Protein AF-A0A7L9C652-F1 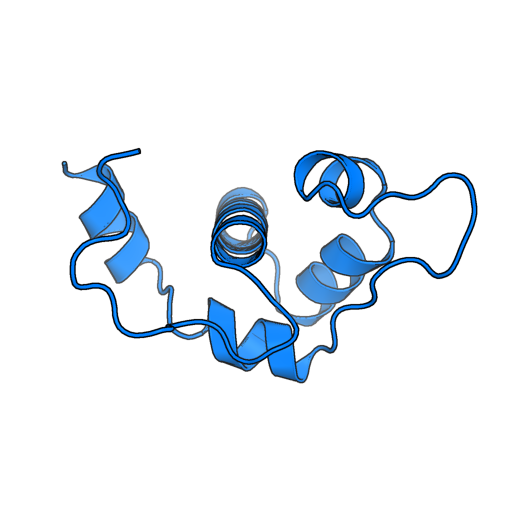(afdb_monomer_lite)

Radius of gyration: 13.55 Å; chains: 1; bounding box: 38×34×27 Å

Structure (mmCIF, N/CA/C/O backbone):
data_AF-A0A7L9C652-F1
#
_entry.id   AF-A0A7L9C652-F1
#
loop_
_atom_site.group_PDB
_atom_site.id
_atom_site.type_symbol
_atom_site.label_atom_id
_atom_site.label_alt_id
_atom_site.label_comp_id
_atom_site.label_asym_id
_atom_site.label_entity_id
_atom_site.label_seq_id
_atom_site.pdbx_PDB_ins_code
_atom_site.Cartn_x
_atom_site.Cartn_y
_atom_site.Cartn_z
_atom_site.occupancy
_atom_site.B_iso_or_equiv
_atom_site.auth_seq_id
_atom_site.auth_comp_id
_atom_site.auth_asym_id
_atom_site.auth_atom_id
_atom_site.pdbx_PDB_model_num
ATOM 1 N N . MET A 1 1 ? -6.646 23.149 -6.796 1.00 35.69 1 MET A N 1
ATOM 2 C CA . MET A 1 1 ? -7.592 22.029 -6.573 1.00 35.69 1 MET A CA 1
ATOM 3 C C . MET A 1 1 ? -8.107 22.068 -5.136 1.00 35.69 1 MET A C 1
ATOM 5 O O . MET A 1 1 ? -7.310 22.191 -4.217 1.00 35.69 1 MET A O 1
ATOM 9 N N . LYS A 1 2 ? -9.432 22.031 -4.946 1.00 36.09 2 LYS A N 1
ATOM 10 C CA . LYS A 1 2 ? -10.166 22.342 -3.697 1.00 36.09 2 LYS A CA 1
ATOM 11 C C . LYS A 1 2 ? -10.147 21.239 -2.610 1.00 36.09 2 LYS A C 1
ATOM 13 O O . LYS A 1 2 ? -11.005 21.246 -1.741 1.00 36.09 2 LYS A O 1
ATOM 18 N N . VAL A 1 3 ? -9.178 20.318 -2.614 1.00 49.59 3 VAL A N 1
ATOM 19 C CA . VAL A 1 3 ? -9.212 19.105 -1.753 1.00 49.59 3 VAL A CA 1
ATOM 20 C C . VAL A 1 3 ? -8.115 19.077 -0.670 1.00 49.59 3 VAL A C 1
ATOM 22 O O . VAL A 1 3 ? -7.960 18.091 0.040 1.00 49.59 3 VAL A O 1
ATOM 25 N N . THR A 1 4 ? -7.350 20.157 -0.480 1.00 46.09 4 THR A N 1
ATOM 26 C CA . THR A 1 4 ? -6.232 20.173 0.494 1.00 46.09 4 THR A CA 1
ATOM 27 C C . THR A 1 4 ? -6.372 21.190 1.625 1.00 46.09 4 THR A C 1
ATOM 29 O O . THR A 1 4 ? -5.517 21.245 2.508 1.00 46.09 4 THR A O 1
ATOM 32 N N . LYS A 1 5 ? -7.446 21.986 1.664 1.00 31.84 5 LYS A N 1
ATOM 33 C CA . LYS A 1 5 ? -7.598 23.026 2.689 1.00 31.84 5 LYS A CA 1
ATOM 34 C C . LYS A 1 5 ? -8.100 22.405 4.002 1.00 31.84 5 LYS A C 1
ATOM 36 O O . LYS A 1 5 ? -9.291 22.179 4.158 1.00 31.84 5 LYS A O 1
ATOM 41 N N . GLY A 1 6 ? -7.176 22.107 4.922 1.00 43.75 6 GLY A N 1
ATOM 42 C CA . GLY A 1 6 ? -7.477 21.702 6.307 1.00 43.75 6 GLY A CA 1
ATOM 43 C C . GLY A 1 6 ? -7.174 20.247 6.682 1.00 43.75 6 GLY A C 1
ATOM 44 O O . GLY A 1 6 ? -7.325 19.885 7.846 1.00 43.75 6 GLY A O 1
ATOM 45 N N . LYS A 1 7 ? -6.707 19.403 5.752 1.00 49.38 7 LYS A N 1
ATOM 46 C CA . LYS A 1 7 ? -6.301 18.032 6.100 1.00 49.38 7 LYS A CA 1
ATOM 47 C C . LYS A 1 7 ? -4.922 18.055 6.770 1.00 49.38 7 LYS A C 1
ATOM 49 O O . LYS A 1 7 ? -3.953 18.518 6.168 1.00 49.38 7 LYS A O 1
ATOM 54 N N . LYS A 1 8 ? -4.821 17.546 8.010 1.00 49.16 8 LYS A N 1
ATOM 55 C CA . LYS A 1 8 ? -3.525 17.196 8.626 1.00 49.16 8 LYS A CA 1
ATOM 56 C C . LYS A 1 8 ? -2.758 16.344 7.612 1.00 49.16 8 LYS A C 1
ATOM 58 O O . LYS A 1 8 ? -3.375 15.469 7.005 1.00 49.16 8 LYS A O 1
ATOM 63 N N . LYS A 1 9 ? -1.452 16.589 7.424 1.00 47.72 9 LYS A N 1
ATOM 64 C CA . LYS A 1 9 ? -0.559 15.695 6.664 1.00 47.72 9 LYS A CA 1
ATOM 65 C C . LYS A 1 9 ? -0.702 14.286 7.251 1.00 47.72 9 LYS A C 1
ATOM 67 O O . LYS A 1 9 ? -0.099 13.971 8.270 1.00 47.72 9 LYS A O 1
ATOM 72 N N . THR A 1 10 ? -1.586 13.493 6.669 1.00 49.19 10 THR A N 1
ATOM 73 C CA . THR A 1 10 ? -1.945 12.147 7.104 1.00 49.19 10 THR A CA 1
ATOM 74 C C . THR A 1 10 ? -1.387 11.245 6.024 1.00 49.19 10 THR A C 1
ATOM 76 O O . THR A 1 10 ? -1.903 11.165 4.916 1.00 49.19 10 THR A O 1
ATOM 79 N N . GLY A 1 11 ? -0.198 10.741 6.326 1.00 43.78 11 GLY A N 1
ATOM 80 C CA . GLY A 1 11 ? 0.698 10.048 5.416 1.00 43.78 11 GLY A CA 1
ATOM 81 C C . GLY A 1 11 ? 2.107 10.200 5.967 1.00 43.78 11 GLY A C 1
ATOM 82 O O . GLY A 1 11 ? 2.724 11.260 5.835 1.00 43.78 11 GLY A O 1
ATOM 83 N N . ARG A 1 12 ? 2.601 9.170 6.663 1.00 44.59 12 ARG A N 1
ATOM 84 C CA . ARG A 1 12 ? 4.034 9.063 6.968 1.00 44.59 12 ARG A CA 1
ATOM 85 C C . ARG A 1 12 ? 4.784 9.058 5.628 1.00 44.59 12 ARG A C 1
ATOM 87 O O . ARG A 1 12 ? 4.320 8.432 4.677 1.00 44.59 12 ARG A O 1
ATOM 94 N N . TYR A 1 13 ? 5.915 9.767 5.549 1.00 46.78 13 TYR A N 1
ATOM 95 C CA . TYR A 1 13 ? 6.794 9.777 4.371 1.00 46.78 13 TYR A CA 1
ATOM 96 C C . TYR A 1 13 ? 7.031 8.329 3.897 1.00 46.78 13 TYR A C 1
ATOM 98 O O . TYR A 1 13 ? 7.662 7.555 4.608 1.00 46.78 13 TYR A O 1
ATOM 106 N N . GLY A 1 14 ? 6.459 7.947 2.749 1.00 59.06 14 GLY A N 1
ATOM 107 C CA . GLY A 1 14 ? 6.553 6.585 2.203 1.00 59.06 14 GLY A CA 1
ATOM 108 C C . GLY A 1 14 ? 5.296 6.095 1.475 1.00 59.06 14 GLY A C 1
ATOM 109 O O . GLY A 1 14 ? 5.411 5.464 0.426 1.00 59.06 14 GLY A O 1
ATOM 110 N N . MET A 1 15 ? 4.093 6.443 1.942 1.00 74.31 15 MET A N 1
ATOM 111 C CA . MET A 1 15 ? 2.825 5.995 1.339 1.00 74.31 15 MET A CA 1
ATOM 112 C C . MET A 1 15 ? 1.825 7.157 1.294 1.00 74.31 15 MET A C 1
ATOM 114 O O . MET A 1 15 ? 1.520 7.751 2.325 1.00 74.31 15 MET A O 1
ATOM 118 N N . ASP A 1 16 ? 1.370 7.533 0.095 1.00 81.75 16 ASP A N 1
ATOM 119 C CA . ASP A 1 16 ? 0.352 8.583 -0.054 1.00 81.75 16 ASP A CA 1
ATOM 120 C C . ASP A 1 16 ? -1.071 7.998 0.017 1.00 81.75 16 ASP A C 1
ATOM 122 O O . ASP A 1 16 ? -1.265 6.783 -0.043 1.00 81.75 16 ASP A O 1
ATOM 126 N N . LEU A 1 17 ? -2.072 8.877 0.131 1.00 83.38 17 LEU A N 1
ATOM 127 C CA . LEU A 1 17 ? -3.484 8.491 0.229 1.00 83.38 17 LEU A CA 1
ATOM 128 C C . LEU A 1 17 ? -3.969 7.641 -0.956 1.00 83.38 17 LEU A C 1
ATOM 130 O O . LEU A 1 17 ? -4.869 6.825 -0.776 1.00 83.38 17 LEU A O 1
ATOM 134 N N . TRP A 1 18 ? -3.392 7.819 -2.147 1.00 89.12 18 TRP A N 1
ATOM 135 C CA . TRP A 1 18 ? -3.757 7.039 -3.326 1.00 89.12 18 TRP A CA 1
ATOM 136 C C . TRP A 1 18 ? -3.315 5.582 -3.182 1.00 89.12 18 TRP A C 1
ATOM 138 O O . TRP A 1 18 ? -4.128 4.680 -3.368 1.00 89.12 18 TRP A O 1
ATOM 148 N N . HIS A 1 19 ? -2.072 5.343 -2.756 1.00 90.12 19 HIS A N 1
ATOM 149 C CA . HIS A 1 19 ? -1.586 3.985 -2.481 1.00 90.12 19 HIS A CA 1
ATOM 150 C C . HIS A 1 19 ? -2.450 3.281 -1.429 1.00 90.12 19 HIS A C 1
ATOM 152 O O . HIS A 1 19 ? -2.822 2.123 -1.604 1.00 90.12 19 HIS A O 1
ATOM 158 N N . ILE A 1 20 ? -2.798 3.998 -0.354 1.00 88.12 20 ILE A N 1
ATOM 159 C CA . ILE A 1 20 ? -3.634 3.468 0.729 1.00 88.12 20 ILE A CA 1
ATOM 160 C C . ILE A 1 20 ? -5.008 3.057 0.190 1.00 88.12 20 ILE A C 1
ATOM 162 O O . ILE A 1 20 ? -5.477 1.959 0.488 1.00 88.12 20 ILE A O 1
ATOM 166 N N . LEU A 1 21 ? -5.636 3.905 -0.629 1.00 87.69 21 LEU A N 1
ATOM 167 C CA . LEU A 1 21 ? -6.934 3.618 -1.237 1.00 87.69 21 LEU A CA 1
ATOM 168 C C . LEU A 1 21 ? -6.880 2.368 -2.122 1.00 87.69 21 LEU A C 1
ATOM 170 O O . LEU A 1 21 ? -7.688 1.459 -1.943 1.00 87.69 21 LEU A O 1
ATOM 174 N N . VAL A 1 22 ? -5.915 2.306 -3.044 1.00 91.44 22 VAL A N 1
ATOM 175 C CA . VAL A 1 22 ? -5.773 1.183 -3.983 1.00 91.44 22 VAL A CA 1
ATOM 176 C C . VAL A 1 22 ? -5.564 -0.128 -3.228 1.00 91.44 22 VAL A C 1
ATOM 178 O O . VAL A 1 22 ? -6.290 -1.089 -3.471 1.00 91.44 22 VAL A O 1
ATOM 181 N N . LEU A 1 23 ? -4.630 -0.168 -2.274 1.00 91.69 23 LEU A N 1
ATOM 182 C CA . LEU A 1 23 ? -4.364 -1.381 -1.498 1.00 91.69 23 LEU A CA 1
ATOM 183 C C . LEU A 1 23 ? -5.551 -1.772 -0.605 1.00 91.69 23 LEU A C 1
ATOM 185 O O . LEU A 1 23 ? -5.810 -2.957 -0.431 1.00 91.69 23 LEU A O 1
ATOM 189 N N . SER A 1 24 ? -6.320 -0.812 -0.089 1.00 88.88 24 SER A N 1
ATOM 190 C CA . SER A 1 24 ? -7.529 -1.122 0.691 1.00 88.88 24 SER A CA 1
ATOM 191 C C . SER A 1 24 ? -8.621 -1.756 -0.173 1.00 88.88 24 SER A C 1
ATOM 193 O O . SER A 1 24 ? -9.239 -2.734 0.242 1.00 88.88 24 SER A O 1
ATOM 195 N N . VAL A 1 25 ? -8.819 -1.258 -1.400 1.00 89.94 25 VAL A N 1
ATOM 196 C CA . VAL A 1 25 ? -9.763 -1.855 -2.360 1.00 89.94 25 VAL A CA 1
ATOM 197 C C . VAL A 1 25 ? -9.307 -3.249 -2.787 1.00 89.94 25 VAL A C 1
ATOM 199 O O . VAL A 1 25 ? -10.126 -4.159 -2.844 1.00 89.94 25 VAL A O 1
ATOM 202 N N . VAL A 1 26 ? -8.010 -3.444 -3.044 1.00 92.12 26 VAL A N 1
ATOM 203 C CA . VAL A 1 26 ? -7.443 -4.764 -3.373 1.00 92.12 26 VAL A CA 1
ATOM 204 C C . VAL A 1 26 ? -7.645 -5.748 -2.219 1.00 92.12 26 VAL A C 1
ATOM 206 O O . VAL A 1 26 ? -8.072 -6.875 -2.456 1.00 92.12 26 VAL A O 1
ATOM 209 N N . ARG A 1 27 ? -7.385 -5.318 -0.977 1.00 90.56 27 ARG A N 1
ATOM 210 C CA . ARG A 1 27 ? -7.613 -6.123 0.229 1.00 90.56 27 ARG A CA 1
ATOM 211 C C . ARG A 1 27 ? -9.067 -6.573 0.326 1.00 90.56 27 ARG A C 1
ATOM 213 O O . ARG A 1 27 ? -9.306 -7.765 0.468 1.00 90.56 27 ARG A O 1
ATOM 220 N N . LEU A 1 28 ? -10.011 -5.634 0.222 1.00 87.12 28 LEU A N 1
ATOM 221 C CA . LEU A 1 28 ? -11.443 -5.917 0.331 1.00 87.12 28 LEU A CA 1
ATOM 222 C C . LEU A 1 28 ? -11.945 -6.790 -0.829 1.00 87.12 28 LEU A C 1
ATOM 224 O O . LEU A 1 28 ? -12.689 -7.738 -0.615 1.00 87.12 28 LEU A O 1
ATOM 228 N N . GLY A 1 29 ? -11.545 -6.472 -2.061 1.00 87.88 29 GLY A N 1
ATOM 229 C CA . GLY A 1 29 ? -12.039 -7.149 -3.259 1.00 87.88 29 GLY A CA 1
ATOM 230 C C . GLY A 1 29 ? -11.502 -8.569 -3.443 1.00 87.88 29 GLY A C 1
ATOM 231 O O . GLY A 1 29 ? -12.160 -9.380 -4.089 1.00 87.88 29 GLY A O 1
ATOM 232 N N . LEU A 1 30 ? -10.320 -8.870 -2.899 1.00 89.19 30 LEU A N 1
ATOM 233 C CA . LEU A 1 30 ? -9.671 -10.181 -3.018 1.00 89.19 30 LEU A CA 1
ATOM 234 C C . LEU A 1 30 ? -9.608 -10.957 -1.697 1.00 89.19 30 LEU A C 1
ATOM 236 O O . LEU A 1 30 ? -8.992 -12.022 -1.671 1.00 89.19 30 LEU A O 1
ATOM 240 N N . ASP A 1 31 ? -10.190 -10.415 -0.622 1.00 87.12 31 ASP A N 1
ATOM 241 C CA . ASP A 1 31 ? -10.065 -10.931 0.748 1.00 87.12 31 ASP A CA 1
ATOM 242 C C . ASP A 1 31 ? -8.598 -11.247 1.116 1.00 87.12 31 ASP A C 1
ATOM 244 O O . ASP A 1 31 ? -8.239 -12.323 1.597 1.00 87.12 31 ASP A O 1
ATOM 248 N N . ALA A 1 32 ? -7.694 -10.325 0.765 1.00 89.56 32 ALA A N 1
ATOM 249 C CA . ALA A 1 32 ? -6.257 -10.545 0.893 1.00 89.56 32 ALA A CA 1
ATOM 250 C C . ALA A 1 32 ? -5.774 -10.264 2.324 1.00 89.56 32 ALA A C 1
ATOM 252 O O . ALA A 1 32 ? -6.045 -9.206 2.897 1.00 89.56 32 ALA A O 1
ATOM 253 N N . ASP A 1 33 ? -4.977 -11.174 2.883 1.00 91.19 33 ASP A N 1
ATOM 254 C CA . ASP A 1 33 ? -4.215 -10.898 4.100 1.00 91.19 33 ASP A CA 1
ATOM 255 C C . ASP A 1 33 ? -3.070 -9.895 3.842 1.00 91.19 33 ASP A C 1
ATOM 257 O O . ASP A 1 33 ? -2.804 -9.475 2.714 1.00 91.19 33 ASP A O 1
ATOM 261 N N . TYR A 1 34 ? -2.397 -9.458 4.910 1.00 91.25 34 TYR A N 1
ATOM 262 C CA . TYR A 1 34 ? -1.329 -8.459 4.798 1.00 91.25 34 TYR A CA 1
ATOM 263 C C . TYR A 1 34 ? -0.101 -8.957 4.027 1.00 91.25 34 TYR A C 1
ATOM 265 O O . TYR A 1 34 ? 0.561 -8.133 3.399 1.00 91.25 34 TYR A O 1
ATOM 273 N N . ASP A 1 35 ? 0.187 -10.258 4.062 1.00 92.94 35 ASP A N 1
ATOM 274 C CA . ASP A 1 35 ? 1.356 -10.828 3.390 1.00 92.94 35 ASP A CA 1
ATOM 275 C C . ASP A 1 35 ? 1.118 -10.847 1.872 1.00 92.94 35 ASP A C 1
ATOM 277 O O . ASP A 1 35 ? 1.946 -10.366 1.096 1.00 92.94 35 ASP A O 1
ATOM 281 N N . ARG A 1 36 ? -0.078 -11.271 1.441 1.00 94.00 36 ARG A N 1
ATOM 282 C CA . ARG A 1 36 ? -0.532 -11.142 0.047 1.00 94.00 36 ARG A CA 1
ATOM 283 C C . ARG A 1 36 ? -0.580 -9.694 -0.413 1.00 94.00 36 ARG A C 1
ATOM 285 O O . ARG A 1 36 ? -0.252 -9.398 -1.558 1.00 94.00 36 ARG A O 1
ATOM 292 N N . LEU A 1 37 ? -0.995 -8.782 0.460 1.00 93.81 37 LEU A N 1
ATOM 293 C CA . LEU A 1 37 ? -1.099 -7.371 0.110 1.00 93.81 37 LEU A CA 1
ATOM 294 C C . LEU A 1 37 ? 0.274 -6.714 -0.091 1.00 93.81 37 LEU A C 1
ATOM 296 O O . LEU A 1 37 ? 0.411 -5.858 -0.966 1.00 93.81 37 LEU A O 1
ATOM 300 N N . GLU A 1 38 ? 1.287 -7.124 0.677 1.00 94.75 38 GLU A N 1
ATOM 301 C CA . GLU A 1 38 ? 2.679 -6.727 0.442 1.00 94.75 38 GLU A CA 1
ATOM 302 C C . GLU A 1 38 ? 3.196 -7.267 -0.894 1.00 94.75 38 GLU A C 1
ATOM 304 O O . GLU A 1 38 ? 3.761 -6.496 -1.677 1.00 94.75 38 GLU A O 1
ATOM 309 N N . ASP A 1 39 ? 2.948 -8.545 -1.192 1.00 95.31 39 ASP A N 1
ATOM 310 C CA . ASP A 1 39 ? 3.329 -9.143 -2.475 1.00 95.31 39 ASP A CA 1
ATOM 311 C C . ASP A 1 39 ? 2.676 -8.401 -3.652 1.00 95.31 39 ASP A C 1
ATOM 313 O O . ASP A 1 39 ? 3.344 -7.995 -4.605 1.00 95.31 39 ASP A O 1
ATOM 317 N N . PHE A 1 40 ? 1.387 -8.082 -3.544 1.00 94.62 40 PHE A N 1
ATOM 318 C CA . PHE A 1 40 ? 0.681 -7.289 -4.545 1.00 94.62 40 PHE A CA 1
ATOM 319 C C . PHE A 1 40 ? 1.245 -5.880 -4.712 1.00 94.62 40 PHE A C 1
ATOM 321 O O . PHE A 1 40 ? 1.414 -5.412 -5.842 1.00 94.62 40 PHE A O 1
ATOM 328 N N . ALA A 1 41 ? 1.568 -5.208 -3.609 1.00 93.38 41 ALA A N 1
ATOM 329 C CA . ALA A 1 41 ? 2.140 -3.871 -3.648 1.00 93.38 41 ALA A CA 1
ATOM 330 C C . ALA A 1 41 ? 3.532 -3.852 -4.302 1.00 93.38 41 ALA A C 1
ATOM 332 O O . ALA A 1 41 ? 3.890 -2.866 -4.952 1.00 93.38 41 ALA A O 1
ATOM 333 N N . ASN A 1 42 ? 4.307 -4.929 -4.141 1.00 93.44 42 ASN A N 1
ATOM 334 C CA . ASN A 1 42 ? 5.710 -4.976 -4.541 1.00 93.44 42 ASN A CA 1
ATOM 335 C C . ASN A 1 42 ? 5.976 -5.709 -5.859 1.00 93.44 42 ASN A C 1
ATOM 337 O O . ASN A 1 42 ? 6.891 -5.300 -6.574 1.00 93.44 42 ASN A O 1
ATOM 341 N N . HIS A 1 43 ? 5.163 -6.698 -6.229 1.00 92.44 43 HIS A N 1
ATOM 342 C CA . HIS A 1 43 ? 5.427 -7.606 -7.351 1.00 92.44 43 HIS A CA 1
ATOM 343 C C . HIS A 1 43 ? 4.296 -7.670 -8.384 1.00 92.44 43 HIS A C 1
ATOM 345 O O . HIS A 1 43 ? 4.545 -7.997 -9.548 1.00 92.44 43 HIS A O 1
ATOM 351 N N . HIS A 1 44 ? 3.061 -7.305 -8.027 1.00 93.94 44 HIS A N 1
ATOM 352 C CA . HIS A 1 44 ? 1.947 -7.388 -8.969 1.00 93.94 44 HIS A CA 1
ATOM 353 C C . HIS A 1 44 ? 1.892 -6.169 -9.901 1.00 93.94 44 HIS A C 1
ATOM 355 O O . HIS A 1 44 ? 1.338 -5.115 -9.575 1.00 93.94 44 HIS A O 1
ATOM 361 N N . LYS A 1 45 ? 2.424 -6.340 -11.115 1.00 91.50 45 LYS A N 1
ATOM 362 C CA . LYS A 1 45 ? 2.608 -5.279 -12.120 1.00 91.50 45 LYS A CA 1
ATOM 363 C C . LYS A 1 45 ? 1.391 -4.372 -12.326 1.00 91.50 45 LYS A C 1
ATOM 365 O O . LYS A 1 45 ? 1.531 -3.156 -12.295 1.00 91.50 45 LYS A O 1
ATOM 370 N N . LEU A 1 46 ? 0.191 -4.935 -12.494 1.00 93.44 46 LEU A N 1
ATOM 371 C CA . LEU A 1 46 ? -1.019 -4.126 -12.711 1.00 93.44 46 LEU A CA 1
ATOM 372 C C 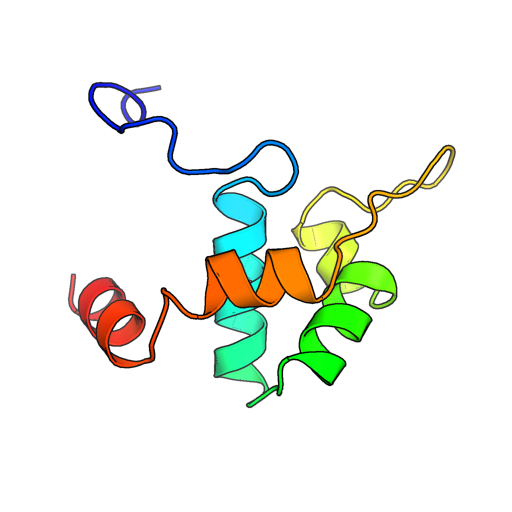. LEU A 1 46 ? -1.352 -3.237 -11.503 1.00 93.44 46 LEU A C 1
ATOM 374 O O . LEU A 1 46 ? -1.746 -2.089 -11.673 1.00 93.44 46 LEU A O 1
ATOM 378 N N . ILE A 1 47 ? -1.149 -3.741 -10.284 1.00 93.12 47 ILE A N 1
ATOM 379 C CA . ILE A 1 47 ? -1.437 -2.998 -9.050 1.00 93.12 47 ILE A CA 1
ATOM 380 C C . ILE A 1 47 ? -0.414 -1.870 -8.898 1.00 93.12 47 ILE A C 1
ATOM 382 O O . ILE A 1 47 ? -0.779 -0.729 -8.615 1.00 93.12 47 ILE A O 1
ATOM 386 N N . ARG A 1 48 ? 0.855 -2.144 -9.213 1.00 92.12 48 ARG A N 1
ATOM 387 C CA . ARG A 1 48 ? 1.917 -1.132 -9.273 1.00 92.12 48 ARG A CA 1
ATOM 388 C C . ARG A 1 48 ? 1.671 -0.061 -10.338 1.00 92.12 48 ARG A C 1
ATOM 390 O O . ARG A 1 48 ? 1.935 1.114 -10.085 1.00 92.12 48 ARG A O 1
ATOM 397 N N . GLN A 1 49 ? 1.131 -0.436 -11.499 1.00 91.25 49 GLN A N 1
ATOM 398 C CA . GLN A 1 49 ? 0.743 0.507 -12.553 1.00 91.25 49 GLN A CA 1
ATOM 399 C C . GLN A 1 49 ? -0.414 1.407 -12.111 1.00 91.25 49 GLN A C 1
ATOM 401 O O . GLN A 1 49 ? -0.327 2.619 -12.288 1.00 91.25 49 GLN A O 1
ATOM 406 N N . ILE A 1 50 ? -1.451 0.847 -11.476 1.00 92.88 50 ILE A N 1
ATOM 407 C CA . ILE A 1 50 ? -2.571 1.623 -10.913 1.00 92.88 50 ILE A CA 1
ATOM 408 C C . ILE A 1 50 ? -2.063 2.601 -9.846 1.00 92.88 50 ILE A C 1
ATOM 410 O O . ILE A 1 50 ? -2.462 3.763 -9.816 1.00 92.88 50 ILE A O 1
ATOM 414 N N . MET A 1 51 ? -1.131 2.163 -8.998 1.00 91.62 51 MET A N 1
ATOM 415 C CA . MET A 1 51 ? -0.485 3.017 -8.000 1.00 91.62 51 MET A CA 1
ATOM 416 C C . MET A 1 51 ? 0.478 4.060 -8.599 1.00 91.62 51 MET A C 1
ATOM 418 O O . MET A 1 51 ? 0.906 4.958 -7.881 1.00 91.62 51 MET A O 1
ATOM 422 N N . GLY A 1 52 ? 0.819 3.975 -9.890 1.00 89.19 52 GLY A N 1
ATOM 423 C CA . GLY A 1 52 ? 1.758 4.892 -10.546 1.00 89.19 52 GLY A CA 1
ATOM 424 C C . GLY A 1 52 ? 3.216 4.717 -10.103 1.00 89.19 52 GLY A C 1
ATOM 425 O O . GLY A 1 52 ? 4.016 5.637 -10.243 1.00 89.19 52 GLY A O 1
ATOM 426 N N . VAL A 1 53 ? 3.560 3.552 -9.547 1.00 88.44 53 VAL A N 1
ATOM 427 C CA . VAL A 1 53 ? 4.896 3.237 -8.999 1.00 88.44 53 VAL A CA 1
ATOM 428 C C . VAL A 1 53 ? 5.645 2.188 -9.807 1.00 88.44 53 VAL A C 1
ATOM 430 O O . VAL A 1 53 ? 6.743 1.764 -9.435 1.00 88.44 53 VAL A O 1
ATOM 433 N N . GLU A 1 54 ? 5.024 1.721 -10.883 1.00 84.50 54 GLU A N 1
ATOM 434 C CA . GLU A 1 54 ? 5.680 0.868 -11.851 1.00 84.50 54 GLU A CA 1
ATOM 435 C C . GLU A 1 54 ? 6.643 1.708 -12.688 1.00 84.50 54 GLU A C 1
ATOM 437 O O . GLU A 1 54 ? 6.233 2.659 -13.355 1.00 84.50 54 GLU A O 1
ATOM 442 N N . THR A 1 55 ? 7.925 1.356 -12.655 1.00 77.19 55 THR A N 1
ATOM 443 C CA . THR A 1 55 ? 8.967 2.035 -13.425 1.00 77.19 55 THR A CA 1
ATOM 444 C C . THR A 1 55 ? 9.564 1.050 -14.427 1.00 77.19 55 THR A C 1
ATOM 446 O O . THR A 1 55 ? 9.786 -0.118 -14.122 1.00 77.19 55 THR A O 1
ATOM 449 N N . THR A 1 56 ? 9.809 1.499 -15.660 1.00 70.94 56 THR A N 1
ATOM 450 C CA . THR A 1 56 ? 10.558 0.702 -16.653 1.00 70.94 56 THR A CA 1
ATOM 451 C C . THR A 1 56 ? 12.071 0.832 -16.443 1.00 70.94 56 THR A C 1
ATOM 453 O O . THR A 1 56 ? 12.829 -0.046 -16.839 1.00 70.94 56 THR A O 1
ATOM 456 N N . PHE A 1 57 ? 12.505 1.920 -15.794 1.00 59.41 57 PHE A N 1
ATOM 457 C CA . PHE A 1 57 ? 13.900 2.245 -15.507 1.00 59.41 57 PHE A CA 1
ATOM 458 C C . PHE A 1 57 ? 14.000 2.925 -14.126 1.00 59.41 57 PHE A C 1
ATOM 460 O O . PHE A 1 57 ? 13.225 3.839 -13.843 1.00 59.41 57 PHE A O 1
ATOM 467 N N . GLY A 1 58 ? 14.953 2.503 -13.283 1.00 62.41 58 GLY A N 1
ATOM 468 C C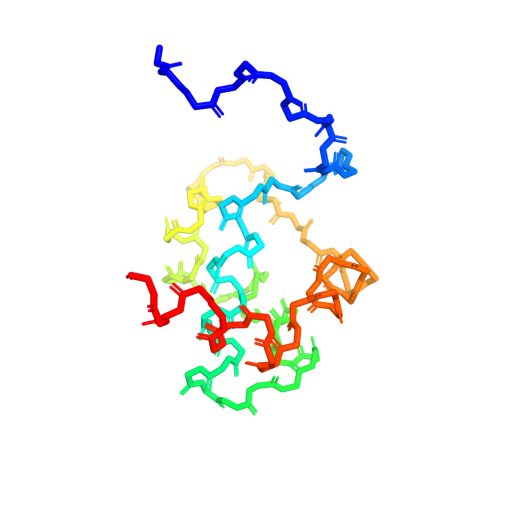A . GLY A 1 58 ? 15.233 3.089 -11.958 1.00 62.41 58 GLY A CA 1
ATOM 469 C C . GLY A 1 58 ? 14.769 2.250 -10.758 1.00 62.41 58 GLY A C 1
ATOM 470 O O . GLY A 1 58 ? 14.201 1.173 -10.927 1.00 62.41 58 GLY A O 1
ATOM 471 N N . GLU A 1 59 ? 15.023 2.742 -9.539 1.00 63.59 59 GLU A N 1
ATOM 472 C CA . GLU A 1 59 ? 14.605 2.077 -8.296 1.00 63.59 59 GLU A CA 1
ATOM 473 C C . GLU A 1 59 ? 13.078 2.083 -8.166 1.00 63.59 59 GLU A C 1
ATOM 475 O O . GLU A 1 59 ? 12.436 3.126 -8.022 1.00 63.59 59 GLU A O 1
ATOM 480 N N . ALA A 1 60 ? 12.486 0.893 -8.240 1.00 73.50 60 ALA A N 1
ATOM 481 C CA . ALA A 1 60 ? 11.062 0.702 -8.043 1.00 73.50 60 ALA A CA 1
ATOM 482 C C . ALA A 1 60 ? 10.698 1.006 -6.584 1.00 73.50 60 ALA A C 1
ATOM 484 O O . ALA A 1 60 ? 11.372 0.562 -5.655 1.00 73.50 60 ALA A O 1
ATOM 485 N N . LYS A 1 61 ? 9.602 1.740 -6.360 1.00 85.69 61 LYS A N 1
ATOM 486 C CA . LYS A 1 61 ? 9.114 1.988 -4.999 1.00 85.69 61 LYS A CA 1
ATOM 487 C C . LYS A 1 61 ? 8.764 0.657 -4.331 1.00 85.69 61 LYS A C 1
ATOM 489 O O . LYS A 1 61 ? 7.973 -0.111 -4.889 1.00 85.69 61 LYS A O 1
ATOM 494 N N . VAL A 1 62 ? 9.337 0.419 -3.154 1.00 89.44 62 VAL A N 1
ATOM 495 C CA . VAL A 1 62 ? 9.073 -0.757 -2.318 1.00 89.44 62 VAL A CA 1
ATOM 496 C C . VAL A 1 62 ? 8.286 -0.324 -1.089 1.00 89.44 62 VAL A C 1
ATOM 498 O O . VAL A 1 62 ? 8.629 0.653 -0.419 1.00 89.44 62 VAL A O 1
ATOM 501 N N . PHE A 1 63 ? 7.219 -1.054 -0.797 1.00 90.56 63 PHE A N 1
ATOM 502 C CA . PHE A 1 63 ? 6.409 -0.877 0.397 1.00 90.56 63 PHE A CA 1
ATOM 503 C C . PHE A 1 63 ? 6.794 -1.939 1.414 1.00 90.56 63 PHE A C 1
ATOM 505 O O . PHE A 1 63 ? 6.809 -3.121 1.095 1.00 90.56 63 PHE A O 1
ATOM 512 N N . SER A 1 64 ? 7.092 -1.527 2.644 1.00 91.00 64 SER A N 1
ATOM 513 C CA . SER A 1 64 ? 7.311 -2.482 3.726 1.00 91.00 64 SER A CA 1
ATOM 514 C C . SER A 1 64 ? 5.984 -2.977 4.296 1.00 91.00 64 SER A C 1
ATOM 516 O O . SER A 1 64 ? 5.042 -2.193 4.467 1.00 91.00 64 SER A O 1
ATOM 518 N N . MET A 1 65 ? 5.956 -4.244 4.702 1.00 90.94 65 MET A N 1
ATOM 519 C CA . MET A 1 65 ? 4.883 -4.862 5.481 1.00 90.94 65 MET A CA 1
ATOM 520 C C . MET A 1 65 ? 4.368 -3.960 6.610 1.00 90.94 65 MET A C 1
ATOM 522 O O . MET A 1 65 ? 3.163 -3.782 6.778 1.00 90.94 65 MET A O 1
ATOM 526 N N . GLN A 1 66 ? 5.277 -3.359 7.388 1.00 88.50 66 GLN A N 1
ATOM 527 C CA . GLN A 1 66 ? 4.898 -2.498 8.510 1.00 88.50 66 GLN A CA 1
ATOM 528 C C . GLN A 1 66 ? 4.159 -1.241 8.038 1.00 88.50 66 GLN A C 1
ATOM 530 O O . GLN A 1 66 ? 3.165 -0.857 8.645 1.00 88.50 66 GLN A O 1
ATOM 535 N N . SER A 1 67 ? 4.602 -0.626 6.937 1.00 87.81 67 SER A N 1
ATOM 536 C CA . SER A 1 67 ? 3.935 0.546 6.360 1.00 87.81 67 SER A CA 1
ATOM 537 C C . SER A 1 67 ? 2.522 0.201 5.885 1.00 87.81 67 SE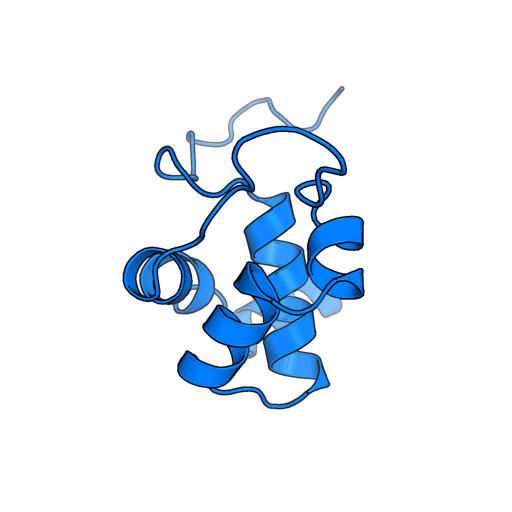R A C 1
ATO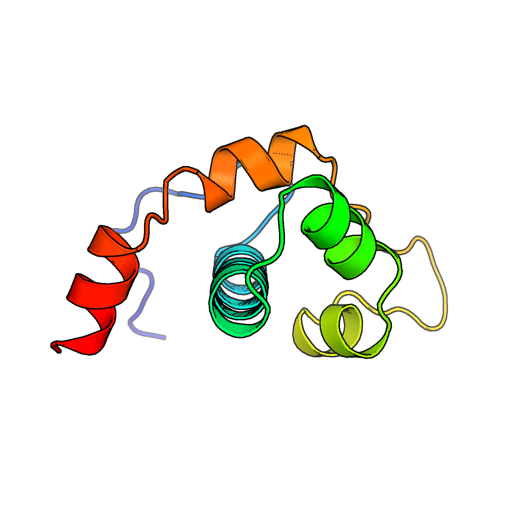M 539 O O . SER A 1 67 ? 1.577 0.940 6.157 1.00 87.81 67 SER A O 1
ATOM 541 N N . ILE A 1 68 ? 2.353 -0.951 5.234 1.00 89.62 68 ILE A N 1
ATOM 542 C CA . ILE A 1 68 ? 1.043 -1.445 4.789 1.00 89.62 68 ILE A CA 1
ATOM 543 C C . ILE A 1 68 ? 0.134 -1.689 5.997 1.00 89.62 68 ILE A C 1
ATOM 545 O O . ILE A 1 68 ? -0.985 -1.177 6.034 1.00 89.62 68 ILE A O 1
ATOM 549 N N . LYS A 1 69 ? 0.626 -2.394 7.022 1.00 87.62 69 LYS A N 1
ATOM 550 C CA . LYS A 1 69 ? -0.124 -2.658 8.259 1.00 87.62 69 LYS A CA 1
ATOM 551 C C . LYS A 1 69 ? -0.537 -1.364 8.958 1.00 87.62 69 LYS A C 1
ATOM 553 O O . LYS A 1 69 ? -1.708 -1.216 9.283 1.00 87.62 69 LYS A O 1
ATOM 558 N N . ASP A 1 70 ? 0.374 -0.413 9.136 1.00 85.31 70 ASP A N 1
ATOM 559 C CA . ASP A 1 70 ? 0.093 0.843 9.843 1.00 85.31 70 ASP A CA 1
ATOM 560 C C . ASP A 1 70 ? -0.967 1.705 9.138 1.00 85.31 70 ASP A C 1
ATOM 562 O O . ASP A 1 70 ? -1.773 2.352 9.805 1.00 85.31 70 ASP A O 1
ATOM 566 N N . ASN A 1 71 ? -0.973 1.730 7.801 1.00 84.00 71 ASN A N 1
ATOM 567 C CA . ASN A 1 71 ? -1.885 2.584 7.037 1.00 84.00 71 ASN A CA 1
ATOM 568 C C . ASN A 1 71 ? -3.232 1.912 6.738 1.00 84.00 71 ASN A C 1
ATOM 570 O O . ASN A 1 71 ? -4.256 2.592 6.727 1.00 84.00 71 ASN A O 1
ATOM 574 N N . ILE A 1 72 ? -3.246 0.597 6.507 1.00 82.44 72 ILE A N 1
ATOM 575 C CA . ILE A 1 72 ? -4.453 -0.132 6.087 1.00 82.44 72 ILE A CA 1
ATOM 576 C C . ILE A 1 72 ? -5.221 -0.688 7.284 1.00 82.44 72 ILE A C 1
ATOM 578 O O . ILE A 1 72 ? -6.438 -0.778 7.221 1.00 82.44 72 ILE A O 1
ATOM 582 N N . ARG A 1 73 ? -4.569 -0.954 8.425 1.00 75.62 73 ARG A N 1
ATOM 583 C CA . ARG A 1 73 ? -5.273 -1.359 9.657 1.00 75.62 73 ARG A CA 1
ATOM 584 C C . ARG A 1 73 ? -6.290 -0.317 10.143 1.00 75.62 73 ARG A C 1
ATOM 586 O O . ARG A 1 73 ? -7.216 -0.670 10.860 1.00 75.62 73 ARG A O 1
ATOM 593 N N . LEU A 1 74 ? -6.103 0.957 9.789 1.00 65.56 74 LEU A N 1
ATOM 594 C CA . LEU A 1 74 ? -7.039 2.043 10.112 1.00 65.56 7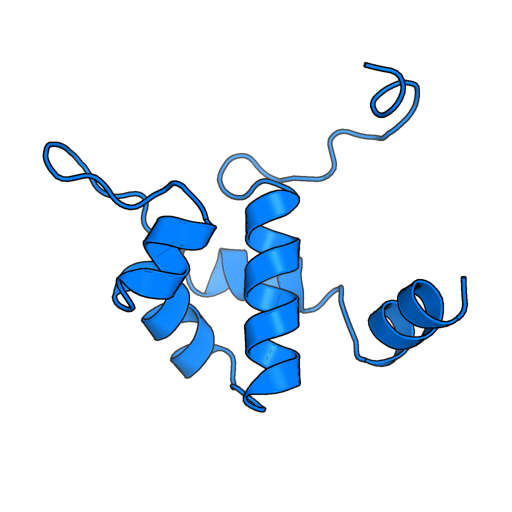4 LEU A CA 1
ATOM 595 C C . LEU A 1 74 ? -8.267 2.073 9.182 1.00 65.56 74 LEU A C 1
ATOM 597 O O . LEU A 1 74 ? -9.253 2.742 9.488 1.00 65.56 74 LEU A O 1
ATOM 601 N N . LEU A 1 75 ? -8.201 1.373 8.049 1.00 63.25 75 LEU A N 1
ATOM 602 C CA . LEU A 1 75 ? -9.286 1.200 7.090 1.00 63.25 75 LEU A CA 1
ATOM 603 C C . LEU A 1 75 ? -9.900 -0.180 7.310 1.00 63.25 75 LEU A C 1
ATOM 605 O O . LEU A 1 75 ? -9.564 -1.147 6.632 1.00 63.25 75 LEU A O 1
ATOM 609 N N . ASP A 1 76 ? -10.774 -0.261 8.308 1.00 64.12 76 ASP A N 1
ATOM 610 C CA . ASP A 1 76 ? -11.597 -1.445 8.529 1.00 64.12 76 ASP A CA 1
ATOM 611 C C . ASP A 1 76 ? -12.805 -1.449 7.574 1.00 64.12 76 ASP A C 1
ATOM 613 O O . ASP A 1 76 ? -13.157 -0.411 6.995 1.00 64.12 76 ASP A O 1
ATOM 617 N N . GLU A 1 77 ? -13.468 -2.599 7.424 1.00 59.53 77 GLU A N 1
ATOM 618 C CA . GLU A 1 77 ? -14.707 -2.717 6.642 1.00 59.53 77 GLU A CA 1
ATOM 619 C C . GLU A 1 77 ? -15.750 -1.675 7.060 1.00 59.53 77 GLU A C 1
ATOM 621 O O . GLU A 1 77 ? -16.510 -1.185 6.228 1.00 59.53 77 GLU A O 1
ATOM 626 N N . GLU A 1 78 ? -15.790 -1.324 8.346 1.00 59.28 78 GLU A N 1
ATOM 627 C CA . GLU A 1 78 ? -16.671 -0.288 8.881 1.00 59.28 78 GLU A CA 1
ATOM 628 C C . GLU A 1 78 ? -16.388 1.088 8.256 1.00 59.28 78 GLU A C 1
ATOM 630 O O . GLU A 1 78 ? -17.313 1.764 7.803 1.00 59.28 78 GLU A O 1
ATOM 635 N N . THR A 1 79 ? -15.116 1.472 8.130 1.00 63.75 79 THR A N 1
ATOM 636 C CA . THR A 1 79 ? -14.710 2.733 7.494 1.00 63.75 79 THR A CA 1
ATOM 637 C C . THR A 1 79 ? -15.009 2.722 5.991 1.00 63.75 79 THR A C 1
ATOM 639 O O . THR A 1 79 ? -15.425 3.736 5.431 1.00 63.75 79 THR A O 1
ATOM 642 N N . LEU A 1 80 ? -14.834 1.576 5.324 1.00 60.66 80 LEU A N 1
ATOM 643 C CA . LEU A 1 80 ? -15.176 1.406 3.905 1.00 60.66 80 LEU A CA 1
ATOM 644 C C . LEU A 1 80 ? -16.691 1.475 3.663 1.00 60.66 80 LEU A C 1
ATOM 646 O O . LEU A 1 80 ? -17.121 2.120 2.706 1.00 60.66 80 LEU A O 1
ATOM 650 N N . ARG A 1 81 ? -17.502 0.887 4.553 1.00 58.88 81 ARG A N 1
ATOM 651 C CA . ARG A 1 81 ? -18.970 1.003 4.527 1.00 58.88 81 ARG A CA 1
ATOM 652 C C . ARG A 1 81 ? -19.419 2.457 4.668 1.00 58.88 81 ARG A C 1
ATOM 654 O O . ARG A 1 81 ? -20.216 2.911 3.856 1.00 58.88 81 ARG A O 1
ATOM 661 N N . GLN A 1 82 ? -18.840 3.211 5.605 1.00 60.53 82 GLN A N 1
ATOM 662 C CA . GLN A 1 82 ? -19.146 4.639 5.779 1.00 60.53 82 GLN A CA 1
ATOM 663 C C . GLN A 1 82 ? -18.811 5.491 4.545 1.00 60.53 82 GLN A C 1
ATOM 665 O O . GLN A 1 82 ? -19.493 6.476 4.282 1.00 60.53 82 GLN A O 1
ATOM 670 N N . ILE A 1 83 ? -17.771 5.132 3.785 1.00 60.56 83 ILE A N 1
ATOM 671 C CA . ILE A 1 83 ? -17.425 5.826 2.533 1.00 60.56 83 ILE A CA 1
ATOM 672 C C . ILE A 1 83 ? -18.425 5.492 1.416 1.00 60.56 83 ILE A C 1
ATOM 674 O O . ILE A 1 83 ? -18.711 6.356 0.594 1.00 60.56 83 ILE A O 1
ATOM 678 N N . ASN A 1 84 ? -18.938 4.259 1.373 1.00 56.81 84 ASN A N 1
ATOM 679 C CA . ASN A 1 84 ? -19.839 3.787 0.317 1.00 56.81 84 ASN A CA 1
ATOM 680 C C . ASN A 1 84 ? -21.315 4.185 0.526 1.00 56.81 84 ASN A C 1
ATOM 682 O O . ASN A 1 84 ? -22.107 4.077 -0.404 1.00 56.81 84 ASN A O 1
ATOM 686 N N . GLU A 1 85 ? -21.698 4.622 1.729 1.00 56.72 85 GLU A N 1
ATOM 687 C CA . GLU A 1 85 ? -23.047 5.132 2.034 1.00 56.72 85 GLU A CA 1
ATOM 688 C C . GLU A 1 85 ? -23.250 6.629 1.712 1.00 56.72 85 GLU A C 1
ATOM 690 O O . GLU A 1 85 ? -24.327 7.168 1.975 1.00 56.72 85 GLU A O 1
ATOM 695 N N . VAL A 1 86 ? -22.246 7.307 1.139 1.00 48.59 86 VAL A N 1
ATOM 696 C CA . VAL A 1 86 ? -22.316 8.721 0.711 1.00 48.59 86 VAL A CA 1
ATOM 697 C C . VAL A 1 86 ? -22.531 8.849 -0.792 1.00 48.59 86 VAL A C 1
ATOM 699 O O . VAL A 1 86 ? -21.833 8.148 -1.555 1.00 48.59 86 VAL A O 1
#

pLDDT: mean 76.23, std 18.25, range [31.84, 95.31]

Secondary structure (DSSP, 8-state):
-TT-TT----S-TT--HHHHHHHHHHHHHHT--HHHHHHHHHH-HHHHHHTT---SSS------HHHHHHHHTT--HHHHHHHHT-

Foldseek 3Di:
DPPPPPDDPPDDPQDDPQLLVLLLCVCVVVVDDLVVSQCCCAPVQVSCVSSVQDDPDDDGRHDDSVSNCVSNVVVDVVNVVVVVVD

Sequence (86 aa):
MKVTKGKKKTGRYGMDLWHILVLSVVRLGLDADYDRLEDFANHHKLIRQIMGVETTFGEAKVFSMQSIKDNIRLLDEETLRQINEV